Protein AF-A0A2N8PU98-F1 (afdb_monomer)

Radius of gyration: 29.36 Å; Cα contacts (8 Å, |Δi|>4): 82; chains: 1; bounding box: 44×99×42 Å

Solvent-accessible surface area (backbone atoms only — not comparable to full-atom values): 8910 Å² total; per-residue (Å²): 131,79,85,76,62,65,40,41,55,58,43,48,41,63,64,31,25,71,42,67,86,47,97,76,51,41,75,30,88,78,45,76,78,56,48,72,69,58,49,44,52,50,47,56,48,50,52,51,49,36,62,75,67,68,50,96,64,86,55,59,37,42,54,54,34,43,55,50,58,71,65,56,84,51,69,64,64,49,51,52,56,51,46,58,55,46,41,76,63,36,74,71,62,87,58,82,74,54,82,92,67,71,72,84,72,74,75,73,94,75,84,89,79,86,86,78,81,88,78,85,80,84,85,77,88,81,88,82,90,82,90,81,90,87,135

Mean predicted aligned error: 15.22 Å

Structure (mmCIF, N/CA/C/O backbone):
data_AF-A0A2N8PU98-F1
#
_entry.id   AF-A0A2N8PU98-F1
#
loop_
_atom_site.group_PDB
_atom_site.id
_atom_site.type_symbol
_atom_site.label_atom_id
_atom_site.label_alt_id
_atom_site.label_comp_id
_atom_site.label_asym_id
_atom_site.label_entity_id
_atom_site.label_seq_id
_atom_site.pdbx_PDB_ins_code
_atom_site.Cartn_x
_atom_site.Cartn_y
_atom_site.Cartn_z
_atom_site.occupancy
_atom_site.B_iso_or_equiv
_atom_site.auth_seq_id
_atom_site.auth_comp_id
_atom_site.auth_asym_id
_atom_site.auth_atom_id
_atom_site.pdbx_PDB_model_num
ATOM 1 N N . MET A 1 1 ? 22.216 5.257 6.189 1.00 33.62 1 MET A N 1
ATOM 2 C CA . MET A 1 1 ? 20.934 5.170 5.463 1.00 33.62 1 MET A CA 1
ATOM 3 C C . MET A 1 1 ? 19.856 5.545 6.467 1.00 33.62 1 MET A C 1
ATOM 5 O O . MET A 1 1 ? 19.805 4.871 7.489 1.00 33.62 1 MET A O 1
ATOM 9 N N . PRO A 1 2 ? 19.116 6.654 6.306 1.00 34.59 2 PRO A N 1
ATOM 10 C CA . PRO A 1 2 ? 18.027 6.952 7.231 1.00 34.59 2 PRO A CA 1
ATOM 11 C C . PRO A 1 2 ? 16.974 5.849 7.079 1.00 34.59 2 PRO A C 1
ATOM 13 O O . PRO A 1 2 ? 16.794 5.356 5.967 1.00 34.59 2 PRO A O 1
ATOM 16 N N . ALA A 1 3 ? 16.347 5.433 8.181 1.00 41.41 3 ALA A N 1
ATOM 17 C CA . ALA A 1 3 ? 15.273 4.445 8.194 1.00 41.41 3 ALA A CA 1
ATOM 18 C C . ALA A 1 3 ? 14.236 4.820 7.123 1.00 41.41 3 ALA A C 1
ATOM 20 O O . ALA A 1 3 ? 13.505 5.802 7.268 1.00 41.41 3 ALA A O 1
ATOM 21 N N . LYS A 1 4 ? 14.264 4.113 5.989 1.00 49.09 4 LYS A N 1
ATOM 22 C CA . LYS A 1 4 ? 13.351 4.315 4.866 1.00 49.09 4 LYS A CA 1
ATOM 23 C C . LYS A 1 4 ? 11.975 3.830 5.321 1.00 49.09 4 LYS A C 1
ATOM 25 O O . LYS A 1 4 ? 11.653 2.669 5.149 1.00 49.09 4 LYS A O 1
ATOM 30 N N . ASN A 1 5 ? 11.247 4.726 5.981 1.00 60.09 5 ASN A N 1
ATOM 31 C CA . ASN A 1 5 ? 9.844 4.673 6.389 1.00 60.09 5 ASN A CA 1
ATOM 32 C C . ASN A 1 5 ? 9.162 3.291 6.222 1.00 60.09 5 ASN A C 1
ATOM 34 O O . ASN A 1 5 ? 8.458 3.057 5.245 1.00 60.09 5 ASN A O 1
ATOM 38 N N . GLU A 1 6 ? 9.385 2.386 7.182 1.00 68.31 6 GLU A N 1
ATOM 39 C CA . GLU A 1 6 ? 8.909 0.986 7.187 1.00 68.31 6 GLU A CA 1
ATOM 40 C C . GLU A 1 6 ? 7.389 0.855 6.950 1.00 68.31 6 GLU A C 1
ATOM 42 O O . GLU A 1 6 ? 6.908 -0.156 6.436 1.00 68.31 6 GLU A O 1
ATOM 47 N N . ASN A 1 7 ? 6.632 1.914 7.243 1.00 83.12 7 ASN A N 1
ATOM 48 C CA . ASN A 1 7 ? 5.176 1.957 7.149 1.00 83.12 7 ASN A CA 1
ATOM 49 C C . ASN A 1 7 ? 4.643 1.678 5.734 1.00 83.12 7 ASN A C 1
ATOM 51 O O . ASN A 1 7 ? 3.644 0.968 5.591 1.00 83.12 7 ASN A O 1
ATOM 55 N N . TYR A 1 8 ? 5.309 2.176 4.681 1.00 89.81 8 TYR A N 1
ATOM 56 C CA . TYR A 1 8 ? 4.832 1.925 3.315 1.00 89.81 8 TYR A CA 1
ATOM 57 C C . TYR A 1 8 ? 5.089 0.495 2.857 1.00 89.81 8 TYR A C 1
ATOM 59 O O . TYR A 1 8 ? 4.276 -0.047 2.112 1.00 89.81 8 TYR A O 1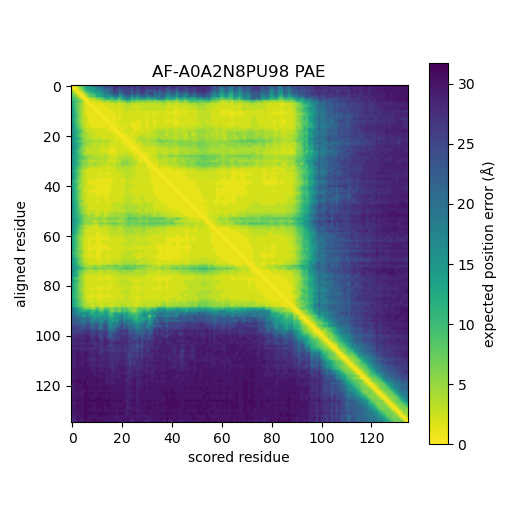
ATOM 67 N N . TYR A 1 9 ? 6.166 -0.145 3.319 1.00 91.44 9 TYR A N 1
ATOM 68 C CA . TYR A 1 9 ? 6.419 -1.552 3.012 1.00 91.44 9 TYR A CA 1
ATOM 69 C C . TYR A 1 9 ? 5.300 -2.427 3.567 1.00 91.44 9 TYR A C 1
ATOM 71 O O . TYR A 1 9 ? 4.750 -3.262 2.846 1.00 91.44 9 TYR A O 1
ATOM 79 N N . ILE A 1 10 ? 4.906 -2.182 4.820 1.00 90.38 10 ILE A N 1
ATOM 80 C CA . ILE A 1 10 ? 3.793 -2.885 5.462 1.00 90.38 10 ILE A CA 1
ATOM 81 C C . ILE A 1 10 ? 2.518 -2.694 4.637 1.00 90.38 10 ILE A C 1
ATOM 83 O O . ILE A 1 10 ? 1.929 -3.671 4.191 1.00 90.38 10 ILE A O 1
ATOM 87 N N . ALA A 1 11 ? 2.116 -1.454 4.363 1.00 94.31 11 ALA A N 1
ATOM 88 C CA . ALA A 1 11 ? 0.850 -1.182 3.687 1.00 94.31 11 ALA A CA 1
ATOM 89 C C . ALA A 1 11 ? 0.811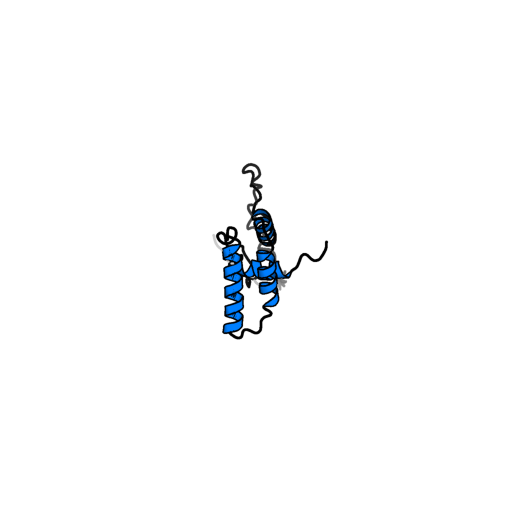 -1.684 2.228 1.00 94.31 11 ALA A C 1
ATOM 91 O O . ALA A 1 11 ? -0.188 -2.261 1.795 1.00 94.31 11 ALA A O 1
ATOM 92 N N . LEU A 1 12 ? 1.884 -1.481 1.455 1.00 95.00 12 LEU A N 1
ATOM 93 C CA . LEU A 1 12 ? 1.929 -1.877 0.045 1.00 95.00 12 LEU A CA 1
ATOM 94 C C . LEU A 1 12 ? 2.035 -3.397 -0.119 1.00 95.00 12 LEU A C 1
ATOM 96 O O . LEU A 1 12 ? 1.386 -3.948 -1.011 1.00 95.00 12 LEU A O 1
ATOM 100 N N . SER A 1 13 ? 2.784 -4.089 0.747 1.00 93.19 13 SER A N 1
ATOM 101 C CA . SER A 1 13 ? 2.901 -5.555 0.702 1.00 93.19 13 SER A CA 1
ATOM 102 C C . SER A 1 13 ? 1.552 -6.250 0.903 1.00 93.19 13 SER A C 1
ATOM 104 O O . SER A 1 13 ? 1.264 -7.211 0.188 1.00 93.19 13 SER A O 1
ATOM 106 N N . GLN A 1 14 ? 0.667 -5.708 1.753 1.00 93.25 14 GLN A N 1
ATOM 107 C CA . GLN A 1 14 ? -0.687 -6.252 1.933 1.00 93.25 14 GLN A CA 1
ATOM 108 C C . GLN A 1 14 ? -1.492 -6.316 0.628 1.00 93.25 14 GLN A C 1
ATOM 110 O O . GLN A 1 14 ? -2.326 -7.200 0.440 1.00 93.25 14 GLN A O 1
ATOM 115 N N . ILE A 1 15 ? -1.238 -5.387 -0.296 1.00 94.25 15 ILE A N 1
ATOM 116 C CA . ILE A 1 15 ? -1.921 -5.347 -1.589 1.00 94.25 15 ILE A CA 1
ATOM 117 C C . ILE A 1 15 ? -1.143 -6.138 -2.637 1.00 94.25 15 ILE A C 1
ATOM 119 O O . ILE A 1 15 ? -1.751 -6.878 -3.411 1.00 94.25 15 ILE A O 1
ATOM 123 N N . LEU A 1 16 ? 0.177 -5.966 -2.706 1.00 93.94 16 LEU A N 1
ATOM 124 C CA . LEU A 1 16 ? 1.009 -6.508 -3.781 1.00 93.94 16 LEU A CA 1
ATOM 125 C C . LEU A 1 16 ? 1.198 -8.024 -3.689 1.00 93.94 16 LEU A C 1
ATOM 127 O O . LEU A 1 16 ? 1.327 -8.676 -4.728 1.00 93.94 16 LEU A O 1
ATOM 131 N N . LEU A 1 17 ? 1.179 -8.592 -2.484 1.00 91.44 17 LEU A N 1
ATOM 132 C CA . LEU A 1 17 ? 1.373 -10.022 -2.276 1.00 91.44 17 LEU A CA 1
ATOM 133 C C . LEU A 1 17 ? 0.102 -10.827 -2.573 1.00 91.44 17 LEU A C 1
ATOM 135 O O . LEU A 1 17 ? -1.026 -10.345 -2.448 1.00 91.44 17 LEU A O 1
ATOM 139 N N . VAL A 1 18 ? 0.290 -12.079 -2.990 1.00 89.06 18 VAL A N 1
ATOM 140 C CA . VAL A 1 18 ? -0.803 -13.057 -3.118 1.00 89.06 18 VAL A CA 1
ATOM 141 C C . VAL A 1 18 ? -1.402 -13.347 -1.745 1.00 89.06 18 VAL A C 1
ATOM 143 O O . VAL A 1 18 ? -2.620 -13.285 -1.590 1.00 89.06 18 VAL A O 1
ATOM 146 N N . ASP A 1 19 ? -0.527 -13.624 -0.781 1.00 88.06 19 ASP A N 1
ATOM 147 C CA . ASP A 1 19 ? -0.847 -13.838 0.624 1.00 88.06 19 ASP A CA 1
ATOM 148 C C . ASP A 1 19 ? 0.257 -13.199 1.488 1.00 88.06 19 ASP A C 1
ATOM 150 O O . ASP A 1 19 ? 1.377 -13.721 1.528 1.00 88.06 19 ASP A O 1
ATOM 154 N N . PRO A 1 20 ? -0.025 -12.055 2.137 1.00 87.31 20 PRO A N 1
ATOM 155 C CA . PRO A 1 20 ? 0.923 -11.371 3.014 1.00 87.31 20 PRO A CA 1
ATOM 156 C C . PRO A 1 20 ? 1.264 -12.133 4.301 1.00 87.31 20 PRO A C 1
ATOM 158 O O . PRO A 1 20 ? 2.290 -11.842 4.907 1.00 87.31 20 PRO A O 1
ATOM 161 N N . ALA A 1 21 ? 0.421 -13.079 4.731 1.00 86.56 21 ALA A N 1
ATOM 162 C CA . ALA A 1 21 ? 0.620 -13.859 5.955 1.00 86.56 21 ALA A CA 1
ATOM 163 C C . ALA A 1 21 ? 1.337 -15.200 5.706 1.00 86.56 21 ALA A C 1
ATOM 165 O O . ALA A 1 21 ? 1.602 -15.944 6.650 1.00 86.56 21 ALA A O 1
ATOM 166 N N . SER A 1 22 ? 1.646 -15.516 4.445 1.00 87.12 22 SER A N 1
ATOM 167 C CA . SER A 1 22 ? 2.381 -16.721 4.056 1.00 87.12 22 SER A CA 1
ATOM 168 C C . SER A 1 22 ? 3.809 -16.716 4.609 1.00 87.12 22 SER A C 1
ATOM 170 O O . SER A 1 22 ? 4.475 -15.684 4.626 1.00 87.12 22 SER A O 1
ATOM 172 N N . GLU A 1 23 ? 4.326 -17.898 4.957 1.00 83.44 23 GLU A N 1
ATOM 173 C CA . GLU A 1 23 ? 5.748 -18.102 5.281 1.00 83.44 23 GLU A CA 1
ATOM 174 C C . GLU A 1 23 ? 6.666 -17.829 4.078 1.00 83.44 23 GLU A C 1
ATOM 176 O O . GLU A 1 23 ? 7.834 -17.482 4.237 1.00 83.44 23 GLU A O 1
ATOM 181 N N . THR A 1 24 ? 6.133 -17.981 2.860 1.00 84.12 24 THR A N 1
ATOM 182 C CA . THR A 1 24 ? 6.824 -17.682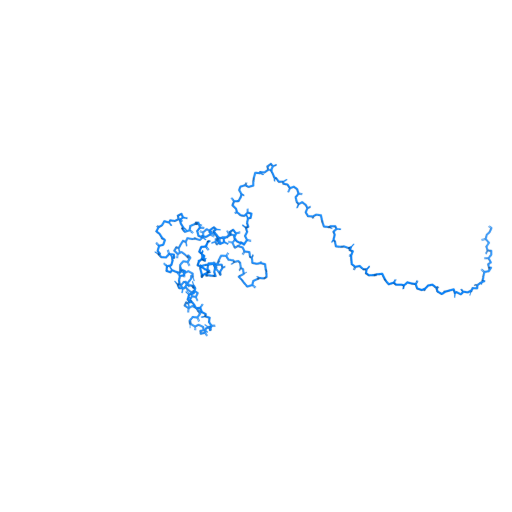 1.597 1.00 84.12 24 THR A CA 1
ATOM 183 C C . THR A 1 24 ? 5.968 -16.720 0.765 1.00 84.12 24 THR A C 1
ATOM 185 O O . THR A 1 24 ? 5.276 -17.136 -0.173 1.00 84.12 24 THR A O 1
ATOM 188 N N . PRO A 1 25 ? 5.926 -15.429 1.139 1.00 86.19 25 PRO A N 1
ATOM 189 C CA . PRO A 1 25 ? 5.113 -14.436 0.449 1.00 86.19 25 PRO A CA 1
ATOM 190 C C . PRO A 1 25 ? 5.603 -14.247 -0.992 1.00 86.19 25 PRO A C 1
ATOM 192 O O . PRO A 1 25 ? 6.801 -14.230 -1.259 1.00 86.19 25 PRO A O 1
ATOM 195 N N . ARG A 1 26 ? 4.665 -14.121 -1.938 1.00 88.06 26 ARG A N 1
ATOM 196 C CA . ARG A 1 26 ? 4.959 -13.956 -3.374 1.00 88.06 26 ARG A CA 1
ATOM 197 C C . ARG A 1 26 ? 4.215 -12.767 -3.954 1.00 88.06 26 ARG A C 1
ATOM 199 O O . ARG A 1 26 ? 3.038 -12.570 -3.643 1.00 88.06 26 ARG A O 1
ATOM 206 N N . ILE A 1 27 ? 4.866 -12.034 -4.855 1.00 89.56 27 ILE A N 1
ATOM 207 C CA . ILE A 1 27 ? 4.245 -10.929 -5.590 1.00 89.56 27 ILE A CA 1
ATOM 208 C C . ILE A 1 27 ? 3.149 -11.462 -6.511 1.00 89.56 27 ILE A C 1
ATOM 210 O O . ILE A 1 27 ? 3.319 -12.422 -7.265 1.00 89.56 27 ILE A O 1
ATOM 214 N N . HIS A 1 28 ? 1.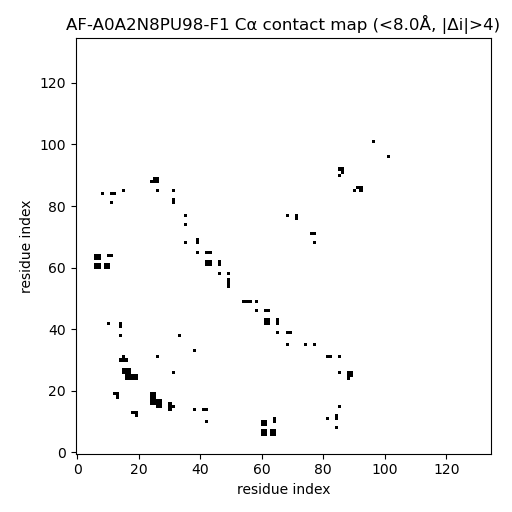990 -10.815 -6.474 1.00 88.38 28 HIS A N 1
ATOM 215 C CA . HIS A 1 28 ? 0.901 -11.134 -7.375 1.00 88.38 28 HIS A CA 1
ATOM 216 C C . HIS A 1 28 ? 1.170 -10.517 -8.756 1.00 88.38 28 HIS A C 1
ATOM 218 O O . HIS A 1 28 ? 1.160 -9.298 -8.926 1.00 88.38 28 HIS A O 1
ATOM 224 N N . THR A 1 29 ? 1.284 -11.359 -9.785 1.00 83.75 29 THR A N 1
ATOM 225 C CA . THR A 1 29 ? 1.710 -10.986 -11.154 1.00 83.75 29 THR A CA 1
ATOM 226 C C . THR A 1 29 ? 0.961 -9.812 -11.789 1.00 83.75 29 THR A C 1
ATOM 228 O O . THR A 1 29 ? 1.548 -9.062 -12.554 1.00 83.75 29 THR A O 1
ATOM 231 N N . LYS A 1 30 ? -0.332 -9.640 -11.486 1.00 83.56 30 LYS A N 1
ATOM 232 C CA . LYS A 1 30 ? -1.163 -8.525 -11.988 1.00 83.56 30 LYS A CA 1
ATOM 233 C C . LYS A 1 30 ? -1.205 -7.280 -11.095 1.00 83.56 30 LYS A C 1
ATOM 235 O O . LYS A 1 30 ? -1.796 -6.282 -11.494 1.00 83.56 30 LYS A O 1
ATOM 240 N N . ARG A 1 31 ? -0.698 -7.353 -9.861 1.00 86.75 31 ARG A N 1
ATOM 241 C CA . ARG A 1 31 ? -0.803 -6.252 -8.887 1.00 86.75 31 ARG A CA 1
ATOM 242 C C . ARG A 1 31 ? 0.410 -5.328 -8.916 1.00 86.75 31 ARG A C 1
ATOM 244 O O . ARG A 1 31 ? 0.291 -4.215 -8.432 1.00 86.75 31 ARG A O 1
ATOM 251 N N . LYS A 1 32 ? 1.509 -5.746 -9.545 1.00 82.62 32 LYS A N 1
ATOM 252 C CA . LYS A 1 32 ? 2.692 -4.913 -9.809 1.00 82.62 32 LYS A CA 1
ATOM 253 C C . LYS A 1 32 ? 2.388 -3.675 -10.667 1.00 82.62 32 LYS A C 1
ATOM 255 O O . LYS A 1 32 ? 2.869 -2.596 -10.368 1.00 82.62 32 LYS A O 1
ATOM 260 N N . ASP A 1 33 ? 1.507 -3.811 -11.660 1.00 87.12 33 ASP A N 1
ATOM 261 C CA . ASP A 1 33 ? 1.165 -2.737 -12.607 1.00 87.12 33 ASP A CA 1
ATOM 262 C C . ASP A 1 33 ? -0.069 -1.935 -12.152 1.00 87.12 33 ASP A C 1
ATOM 264 O O . ASP A 1 33 ? -0.767 -1.299 -12.948 1.00 87.12 33 ASP A O 1
ATOM 268 N N . ILE A 1 34 ? -0.419 -2.023 -10.866 1.00 92.88 34 ILE A N 1
ATOM 269 C CA . ILE A 1 34 ? -1.550 -1.287 -10.309 1.00 92.88 34 ILE A CA 1
ATOM 270 C C . ILE A 1 34 ? -1.284 0.217 -10.406 1.00 92.88 34 ILE A C 1
ATOM 272 O O . ILE A 1 34 ? -0.212 0.700 -10.069 1.00 92.88 34 ILE A O 1
ATOM 276 N N . SER A 1 35 ? -2.274 0.992 -10.848 1.00 95.19 35 SER A N 1
ATOM 277 C CA . SER A 1 35 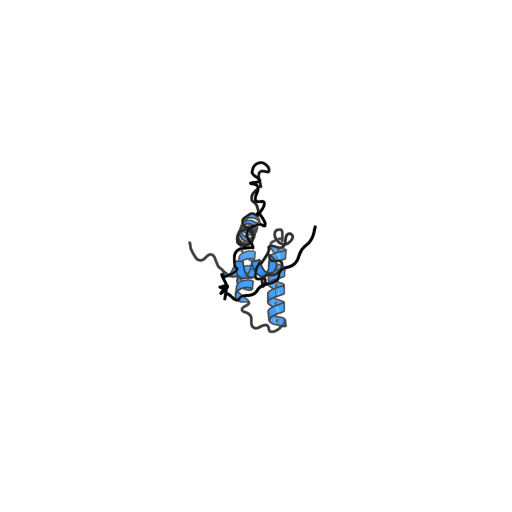? -2.106 2.450 -10.882 1.00 95.19 35 SER A CA 1
ATOM 278 C C . SER A 1 35 ? -2.120 3.052 -9.472 1.00 95.19 35 SER A C 1
ATOM 280 O O . SER A 1 35 ? -2.869 2.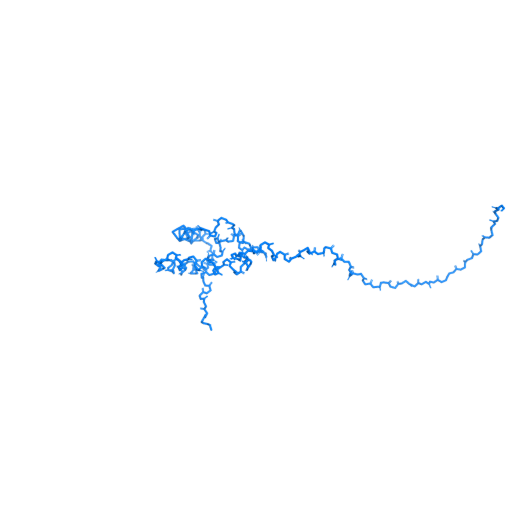601 -8.601 1.00 95.19 35 SER A O 1
ATOM 282 N N . LYS A 1 36 ? -1.415 4.173 -9.271 1.00 96.06 36 LYS A N 1
ATOM 283 C CA . LYS A 1 36 ? -1.411 4.933 -8.005 1.00 96.06 36 LYS A CA 1
ATOM 284 C C . LYS A 1 36 ? -2.810 5.201 -7.448 1.00 96.06 36 LYS A C 1
ATOM 286 O O . LYS A 1 36 ? -3.068 5.000 -6.264 1.00 96.06 36 LYS A O 1
ATOM 291 N N . ARG A 1 37 ? -3.752 5.602 -8.312 1.00 96.44 37 ARG A N 1
ATOM 292 C CA . ARG A 1 37 ? -5.155 5.840 -7.925 1.00 96.44 37 ARG A CA 1
ATOM 293 C C . ARG A 1 37 ? -5.817 4.571 -7.387 1.00 96.44 37 ARG A C 1
ATOM 295 O O . ARG A 1 37 ? -6.541 4.628 -6.398 1.00 96.44 37 ARG A O 1
ATOM 302 N N . GLN A 1 38 ? -5.591 3.439 -8.045 1.00 96.50 38 GLN A N 1
ATOM 303 C CA . GLN A 1 38 ? -6.128 2.152 -7.617 1.00 96.50 38 GLN A CA 1
ATOM 304 C C . GLN A 1 38 ? -5.474 1.650 -6.326 1.00 96.50 38 GLN A C 1
ATOM 306 O O . GLN A 1 38 ? -6.167 1.024 -5.528 1.00 96.50 38 GLN A O 1
ATOM 311 N N . MET A 1 39 ? -4.181 1.917 -6.120 1.00 97.00 39 MET A N 1
ATOM 312 C CA . MET A 1 39 ? -3.470 1.587 -4.883 1.00 97.00 39 MET A CA 1
ATOM 313 C C . MET A 1 39 ? -4.046 2.366 -3.697 1.00 97.00 39 MET A C 1
ATOM 315 O O . MET A 1 39 ? -4.507 1.758 -2.736 1.00 97.00 39 MET A O 1
ATOM 319 N N . ILE A 1 40 ? -4.137 3.698 -3.816 1.00 97.62 40 ILE A N 1
ATOM 320 C CA . ILE A 1 40 ? -4.749 4.566 -2.794 1.00 97.62 40 ILE A CA 1
ATOM 321 C C . ILE A 1 40 ? -6.164 4.088 -2.464 1.00 97.62 40 ILE A C 1
ATOM 323 O O . ILE A 1 40 ? -6.503 3.921 -1.298 1.00 97.62 40 ILE A O 1
ATOM 327 N N . ARG A 1 41 ? -6.981 3.807 -3.488 1.00 97.81 41 ARG A N 1
ATOM 328 C CA . ARG A 1 41 ? -8.365 3.372 -3.277 1.00 97.81 41 ARG A CA 1
ATOM 329 C C . ARG A 1 41 ? -8.458 2.054 -2.507 1.00 97.81 41 ARG A C 1
ATOM 331 O O . ARG A 1 41 ? -9.373 1.898 -1.710 1.00 97.81 41 ARG A O 1
ATOM 338 N N . ARG A 1 42 ? -7.553 1.106 -2.763 1.00 97.19 42 ARG A N 1
ATOM 339 C CA . ARG A 1 42 ? -7.516 -0.174 -2.044 1.00 97.19 42 ARG A CA 1
ATOM 340 C C . ARG A 1 42 ? -7.103 0.012 -0.587 1.00 97.19 42 ARG A C 1
ATOM 342 O O . ARG A 1 42 ? -7.769 -0.541 0.275 1.00 97.19 42 ARG A O 1
ATOM 349 N N . LEU A 1 43 ? -6.089 0.836 -0.320 1.00 97.19 43 LEU A N 1
ATOM 350 C CA . LEU A 1 43 ? -5.680 1.168 1.049 1.00 97.19 43 LEU A CA 1
ATOM 351 C C . LEU A 1 43 ? -6.816 1.848 1.829 1.00 97.19 43 LEU A C 1
ATOM 353 O O . LEU A 1 43 ? -7.102 1.457 2.953 1.00 97.19 43 LEU A O 1
ATOM 357 N N . GLU A 1 44 ? -7.510 2.815 1.219 1.00 97.81 44 GLU A N 1
ATOM 358 C CA . GLU A 1 44 ? -8.660 3.491 1.844 1.00 97.81 44 GLU A CA 1
ATOM 359 C C . GLU A 1 44 ? -9.797 2.512 2.178 1.00 97.81 44 GLU A C 1
ATOM 361 O O . GLU A 1 44 ? -10.437 2.644 3.219 1.00 97.81 44 GLU A O 1
ATOM 366 N N . LEU A 1 45 ? -10.052 1.525 1.309 1.00 97.50 45 LEU A N 1
ATOM 367 C CA . LEU A 1 45 ? -11.050 0.486 1.572 1.00 97.50 45 LEU A CA 1
ATOM 368 C C . LEU A 1 45 ? -10.621 -0.443 2.709 1.00 97.50 45 LEU A C 1
ATOM 370 O O . LEU A 1 45 ? -11.444 -0.725 3.568 1.00 97.50 45 LEU A O 1
ATOM 374 N N . MET A 1 46 ? -9.352 -0.856 2.756 1.00 95.00 46 MET A N 1
ATOM 375 C CA . MET A 1 46 ? -8.840 -1.695 3.843 1.00 95.00 46 MET A CA 1
ATOM 376 C C . MET A 1 46 ? -8.949 -1.007 5.205 1.00 95.00 46 MET A C 1
ATOM 378 O O . MET A 1 46 ? -9.427 -1.615 6.154 1.00 95.00 46 MET A O 1
ATOM 382 N N . VAL A 1 47 ? -8.557 0.270 5.301 1.00 95.81 47 VAL A N 1
ATOM 383 C CA . VAL A 1 47 ? -8.687 1.046 6.549 1.00 95.81 47 VAL A CA 1
ATOM 384 C C . VAL A 1 47 ? -10.147 1.095 6.996 1.00 95.81 47 VAL A C 1
ATOM 386 O O . VAL A 1 47 ? -10.448 0.795 8.146 1.00 95.81 47 VAL A O 1
ATOM 389 N N . LYS A 1 48 ? -11.059 1.395 6.065 1.00 96.12 48 LYS A N 1
ATOM 390 C CA . LYS A 1 48 ? -12.498 1.424 6.339 1.00 96.12 48 LYS A CA 1
ATOM 391 C C . LYS A 1 48 ? -13.029 0.064 6.799 1.00 96.12 48 LYS A C 1
ATOM 393 O O . LYS A 1 48 ? -13.837 0.018 7.714 1.00 96.12 48 LYS A O 1
ATOM 398 N N . GLU A 1 49 ? -12.586 -1.031 6.185 1.00 95.00 49 GLU A N 1
ATOM 399 C CA . GLU A 1 49 ? -12.973 -2.389 6.584 1.00 95.00 49 GLU A CA 1
ATOM 400 C C . GLU A 1 49 ? -12.458 -2.742 7.985 1.00 95.00 49 GLU A C 1
ATOM 402 O O . GLU A 1 49 ? -13.212 -3.305 8.773 1.00 95.00 49 GLU A O 1
ATOM 407 N N . PHE A 1 50 ? -11.218 -2.382 8.329 1.00 93.50 50 PHE A N 1
ATOM 408 C CA . PHE A 1 50 ? -10.683 -2.598 9.677 1.00 93.50 50 PHE A CA 1
ATOM 409 C C . PHE A 1 50 ? -11.471 -1.829 10.740 1.00 93.50 50 PHE A C 1
ATOM 411 O O . PHE A 1 50 ? -11.793 -2.395 11.784 1.00 93.50 50 PHE A O 1
ATOM 418 N N . GLU A 1 51 ? -11.831 -0.577 10.453 1.00 92.88 51 GLU A N 1
ATOM 419 C CA . GLU A 1 51 ? -12.660 0.251 11.332 1.00 92.88 51 GLU A CA 1
ATOM 420 C C . GLU A 1 51 ? -14.088 -0.308 11.469 1.00 92.88 51 GLU A C 1
ATOM 422 O O . GLU A 1 51 ? -14.605 -0.408 12.578 1.00 92.88 51 GLU A O 1
ATOM 427 N N . GLU A 1 52 ? -14.725 -0.709 10.363 1.00 95.38 52 GLU A N 1
ATOM 428 C CA . GLU A 1 52 ? -16.094 -1.251 10.357 1.00 95.38 52 GLU A CA 1
ATOM 429 C C . GLU A 1 52 ? -16.206 -2.622 11.035 1.00 95.38 52 GLU A C 1
ATOM 431 O O . GLU A 1 52 ? -17.252 -2.943 11.598 1.00 95.38 52 GLU A O 1
ATOM 436 N N . LEU A 1 53 ? -15.148 -3.431 10.974 1.00 94.31 53 LEU A N 1
ATOM 437 C CA . LEU A 1 53 ? -15.077 -4.742 11.620 1.00 94.31 53 LEU A CA 1
ATOM 438 C C . LEU A 1 53 ? -14.554 -4.674 13.062 1.00 94.31 53 LEU A C 1
ATOM 440 O O . LEU A 1 53 ? -14.408 -5.725 13.684 1.00 94.31 53 LEU A O 1
ATOM 444 N N . GLU A 1 54 ? -14.266 -3.473 13.578 1.00 91.06 54 GLU A N 1
ATOM 445 C CA . GLU A 1 54 ? -13.687 -3.245 14.910 1.00 91.06 54 GLU A CA 1
ATOM 446 C C . GLU A 1 54 ? -12.431 -4.102 15.159 1.00 91.06 54 GLU A C 1
ATOM 448 O O . GLU A 1 54 ? -1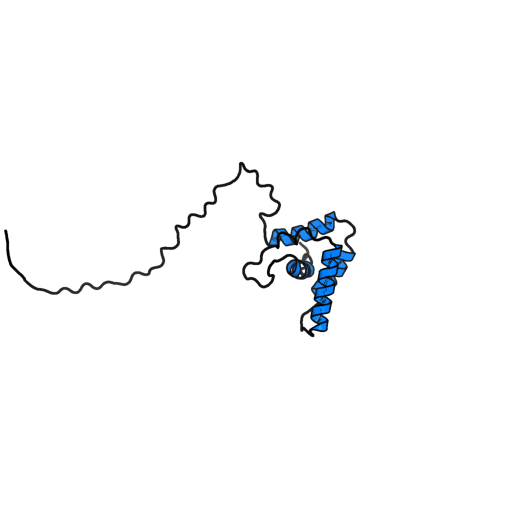2.189 -4.607 16.256 1.00 91.06 54 GLU A O 1
ATOM 453 N N . ILE A 1 55 ? -11.620 -4.293 14.116 1.00 89.88 55 ILE A N 1
ATOM 454 C CA . ILE A 1 55 ? -10.369 -5.038 14.223 1.00 89.88 55 ILE A CA 1
ATOM 455 C C . ILE A 1 55 ? -9.371 -4.157 14.975 1.00 89.88 55 ILE A C 1
ATOM 457 O O . ILE A 1 55 ? -9.026 -3.068 14.517 1.00 89.88 55 ILE A O 1
ATOM 461 N N . GLU A 1 56 ? -8.873 -4.643 16.112 1.00 91.25 56 GLU A N 1
ATOM 462 C CA . GLU A 1 56 ? -7.823 -3.982 16.897 1.00 91.25 56 GLU A CA 1
ATOM 463 C C . GLU A 1 56 ? -6.459 -4.088 16.190 1.00 91.25 56 GLU A C 1
ATOM 465 O O . GLU A 1 56 ? -5.568 -4.836 16.593 1.00 91.25 56 GLU A O 1
ATOM 470 N N . ILE A 1 57 ? -6.303 -3.343 15.098 1.00 89.06 57 ILE A N 1
ATOM 471 C CA . ILE A 1 57 ? -5.053 -3.194 14.355 1.00 89.06 57 ILE A CA 1
ATOM 472 C C . ILE A 1 57 ? -4.666 -1.720 14.277 1.00 89.06 57 ILE A C 1
ATOM 474 O O . ILE A 1 57 ? -5.516 -0.837 14.168 1.00 89.06 57 ILE A O 1
ATOM 478 N N . ASP A 1 58 ? -3.364 -1.448 14.303 1.00 91.31 58 ASP A N 1
ATOM 479 C CA . ASP A 1 58 ? -2.865 -0.111 14.012 1.00 91.31 58 ASP A CA 1
ATOM 480 C C . ASP A 1 58 ? -3.034 0.206 12.518 1.00 91.31 58 ASP A C 1
ATOM 482 O O . ASP A 1 58 ? -2.380 -0.383 11.653 1.00 91.31 58 ASP A O 1
ATOM 486 N N . VAL A 1 59 ? -3.931 1.145 12.215 1.00 93.69 59 VAL A N 1
ATOM 487 C CA . VAL A 1 59 ? -4.204 1.602 10.846 1.00 93.69 59 VAL A CA 1
ATOM 488 C C . VAL A 1 59 ? -3.256 2.713 10.380 1.00 93.69 59 VAL A C 1
ATOM 490 O O . VAL A 1 59 ? -3.243 3.044 9.190 1.00 93.69 59 VAL A O 1
ATOM 493 N N . SER A 1 60 ? -2.436 3.270 11.277 1.00 93.19 60 SER A N 1
ATOM 494 C CA . SER A 1 60 ? -1.535 4.394 10.985 1.00 93.19 60 SER A CA 1
ATOM 495 C C . SER A 1 60 ? -0.603 4.126 9.795 1.00 93.19 60 SER A C 1
ATOM 497 O O . SER A 1 60 ? -0.520 4.988 8.919 1.00 93.19 60 SER A O 1
ATOM 499 N N . PRO A 1 61 ? 0.012 2.930 9.642 1.00 93.69 61 PRO A N 1
ATOM 500 C CA . PRO A 1 61 ? 0.880 2.652 8.496 1.00 93.69 61 PRO A CA 1
ATOM 501 C C . PRO A 1 61 ? 0.169 2.786 7.143 1.00 93.69 61 PRO A C 1
ATOM 503 O O . PRO A 1 61 ? 0.756 3.250 6.163 1.00 93.69 61 PRO A O 1
ATOM 506 N N . TYR A 1 62 ? -1.114 2.425 7.075 1.00 95.19 62 TYR A N 1
ATOM 507 C CA . TYR A 1 62 ? -1.918 2.537 5.858 1.00 95.19 62 TYR A CA 1
ATOM 508 C C . TYR A 1 62 ? -2.273 3.995 5.561 1.00 95.19 62 TYR A C 1
ATOM 510 O O . TYR A 1 62 ? -2.167 4.427 4.411 1.00 95.19 62 TYR A O 1
ATOM 518 N N . GLN A 1 63 ? -2.644 4.764 6.589 1.00 95.25 63 GLN A N 1
ATOM 519 C CA . GLN A 1 63 ? -2.957 6.191 6.467 1.00 95.25 63 GLN A CA 1
ATOM 520 C C . GLN A 1 63 ? -1.723 7.005 6.045 1.00 95.25 63 GLN A C 1
ATOM 522 O O . GLN A 1 63 ? -1.791 7.756 5.069 1.00 95.25 63 GLN A O 1
ATOM 527 N N . ASP A 1 64 ? -0.572 6.768 6.679 1.00 95.25 64 ASP A N 1
ATOM 528 C CA . ASP A 1 64 ? 0.712 7.381 6.317 1.00 95.25 64 ASP A CA 1
ATOM 529 C C . ASP A 1 64 ? 1.090 7.088 4.861 1.00 95.25 64 ASP A C 1
ATOM 531 O O . ASP A 1 64 ? 1.564 7.963 4.128 1.00 95.25 64 ASP A O 1
ATOM 535 N N . THR A 1 65 ? 0.848 5.853 4.416 1.00 95.81 65 THR A N 1
ATOM 536 C CA . THR A 1 65 ? 1.126 5.430 3.041 1.00 95.81 65 THR A CA 1
ATOM 537 C C . THR A 1 65 ? 0.189 6.105 2.049 1.00 95.81 65 THR A C 1
ATOM 539 O O . THR A 1 65 ? 0.637 6.567 1.001 1.00 95.81 65 THR A O 1
ATOM 542 N N . ILE A 1 66 ? -1.102 6.229 2.365 1.00 96.94 66 ILE A N 1
ATOM 543 C CA . ILE A 1 66 ? -2.052 6.981 1.536 1.00 96.94 66 ILE A CA 1
ATOM 544 C C . ILE A 1 66 ? -1.582 8.432 1.372 1.00 96.94 66 ILE A C 1
ATOM 546 O O . ILE A 1 66 ? -1.574 8.954 0.253 1.00 96.94 66 ILE A O 1
ATOM 550 N N . ASP A 1 67 ? -1.153 9.071 2.458 1.00 96.25 67 ASP A N 1
ATOM 551 C CA . ASP A 1 67 ? -0.669 10.450 2.439 1.00 96.25 67 ASP A CA 1
ATOM 552 C C . ASP A 1 67 ? 0.645 10.603 1.671 1.00 96.25 67 ASP A C 1
ATOM 554 O O . ASP A 1 67 ? 0.822 11.580 0.935 1.00 96.25 67 ASP A O 1
ATOM 558 N N . LEU A 1 68 ? 1.552 9.630 1.784 1.00 95.19 68 LEU A N 1
ATOM 559 C CA . LEU A 1 68 ? 2.756 9.545 0.961 1.00 95.19 68 LEU A CA 1
ATOM 560 C C . LEU A 1 68 ? 2.390 9.468 -0.527 1.00 95.19 68 LEU A C 1
ATOM 562 O O . LEU A 1 68 ? 2.835 10.301 -1.316 1.00 95.19 68 LEU A O 1
ATOM 566 N N . LEU A 1 69 ? 1.521 8.529 -0.912 1.00 95.50 69 LEU A N 1
ATOM 567 C CA . LEU A 1 69 ? 1.104 8.341 -2.304 1.00 95.50 69 LEU A CA 1
ATOM 568 C C . LEU A 1 69 ? 0.386 9.576 -2.871 1.00 95.50 69 LEU A C 1
ATOM 570 O O . LEU A 1 69 ? 0.557 9.901 -4.047 1.00 95.50 69 LEU A O 1
ATOM 574 N N . LYS A 1 70 ? -0.391 10.300 -2.053 1.00 95.88 70 LYS A N 1
ATOM 575 C CA . LYS A 1 70 ? -1.041 11.565 -2.444 1.00 95.88 70 LYS A CA 1
ATOM 576 C C . LYS A 1 70 ? -0.033 12.693 -2.707 1.00 95.88 70 LYS A C 1
ATOM 578 O O . LYS A 1 70 ? -0.328 13.5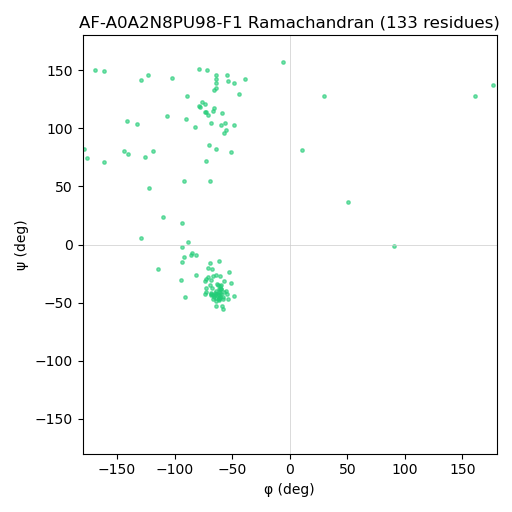86 -3.502 1.00 95.88 70 LYS A O 1
ATOM 583 N N . LYS A 1 71 ? 1.147 12.663 -2.075 1.00 95.56 71 LYS A N 1
ATOM 584 C CA . LYS A 1 71 ? 2.224 13.654 -2.272 1.00 95.56 71 LYS A CA 1
ATOM 585 C C . LYS A 1 71 ? 3.067 13.385 -3.521 1.00 95.56 71 LYS A C 1
ATOM 587 O O . LYS A 1 71 ? 3.586 14.343 -4.093 1.00 95.56 71 LYS A O 1
ATOM 592 N N . ILE A 1 72 ? 3.158 12.131 -3.971 1.00 94.25 72 ILE A N 1
ATOM 593 C CA . ILE A 1 72 ? 3.887 11.749 -5.188 1.00 94.25 72 ILE A CA 1
ATOM 594 C C . ILE A 1 72 ? 3.207 12.362 -6.416 1.00 94.25 72 ILE A C 1
ATOM 596 O O . ILE A 1 72 ? 2.056 12.049 -6.745 1.00 94.25 72 ILE A O 1
ATOM 600 N N . ARG A 1 73 ? 3.927 13.230 -7.131 1.00 90.25 73 ARG A N 1
ATOM 601 C CA . ARG A 1 73 ? 3.389 13.958 -8.295 1.00 90.25 73 ARG A CA 1
ATOM 602 C C . ARG A 1 73 ? 3.680 13.274 -9.622 1.00 90.25 73 ARG A C 1
ATOM 604 O O . ARG A 1 73 ? 2.879 13.410 -10.541 1.00 90.25 73 ARG A O 1
ATOM 611 N N . ASN A 1 74 ? 4.794 12.557 -9.708 1.00 90.75 74 ASN A N 1
ATOM 612 C CA . ASN A 1 74 ? 5.237 11.880 -10.919 1.00 90.75 74 ASN A CA 1
ATOM 613 C C . ASN A 1 74 ? 4.928 10.380 -10.838 1.00 90.75 74 ASN A C 1
ATOM 615 O O . ASN A 1 74 ? 5.056 9.774 -9.778 1.00 90.75 74 ASN A O 1
ATOM 619 N N . ASP A 1 75 ? 4.549 9.780 -11.960 1.00 89.56 75 ASP A N 1
ATOM 620 C CA . ASP A 1 75 ? 4.304 8.341 -12.046 1.00 89.56 75 ASP A CA 1
ATOM 621 C C . ASP A 1 75 ? 5.607 7.534 -11.950 1.00 89.56 75 ASP A C 1
ATOM 623 O O . ASP A 1 75 ? 5.588 6.433 -11.416 1.00 89.56 75 ASP A O 1
ATOM 627 N N . HIS A 1 76 ? 6.751 8.094 -12.365 1.00 91.25 76 HIS A N 1
ATOM 628 C CA . HIS A 1 76 ? 8.051 7.425 -12.208 1.00 91.25 76 HIS A CA 1
ATOM 629 C C . HIS A 1 76 ? 8.399 7.178 -10.735 1.00 91.25 76 HIS A C 1
ATOM 631 O O . HIS A 1 76 ? 8.735 6.066 -10.363 1.00 91.25 76 HIS A O 1
ATOM 637 N N . GLU A 1 77 ? 8.240 8.191 -9.881 1.00 92.50 77 GLU A N 1
ATOM 638 C CA . GLU A 1 77 ? 8.503 8.080 -8.438 1.00 92.50 77 GLU A CA 1
ATOM 639 C C . GLU A 1 77 ? 7.562 7.065 -7.768 1.00 92.50 77 GLU A C 1
ATOM 641 O O . GLU A 1 77 ? 7.951 6.352 -6.848 1.00 92.50 77 GLU A O 1
ATOM 646 N N . TYR A 1 78 ? 6.322 6.965 -8.255 1.00 94.94 78 TYR A N 1
ATOM 647 C CA . TYR A 1 78 ? 5.399 5.923 -7.817 1.00 94.94 78 TYR A CA 1
ATOM 648 C C . TYR A 1 78 ? 5.870 4.529 -8.245 1.00 94.94 78 TYR A C 1
ATOM 650 O O . TYR A 1 78 ? 5.869 3.613 -7.427 1.00 94.94 78 TYR A O 1
ATOM 658 N N . ASN A 1 79 ? 6.277 4.368 -9.503 1.00 93.19 79 ASN A N 1
ATOM 659 C CA . ASN A 1 79 ? 6.752 3.090 -10.021 1.00 93.19 79 ASN A CA 1
ATOM 660 C C . ASN A 1 79 ? 8.031 2.637 -9.308 1.00 93.19 79 ASN A C 1
ATOM 662 O O . ASN A 1 79 ? 8.117 1.469 -8.949 1.00 93.19 79 ASN A O 1
ATOM 666 N N . ASP A 1 80 ? 8.961 3.553 -9.023 1.00 91.88 80 ASP A N 1
ATOM 667 C CA . ASP A 1 80 ? 10.174 3.263 -8.249 1.00 91.88 80 ASP A CA 1
ATOM 668 C C . ASP A 1 80 ? 9.826 2.741 -6.849 1.00 91.88 80 ASP A C 1
ATOM 670 O O . ASP A 1 80 ? 10.412 1.768 -6.386 1.00 91.88 80 ASP A O 1
ATOM 674 N N . LEU A 1 81 ? 8.834 3.350 -6.187 1.00 92.44 81 LEU A N 1
ATOM 675 C CA . LEU A 1 81 ? 8.368 2.908 -4.872 1.00 92.44 81 LEU A CA 1
ATOM 676 C C . LEU A 1 81 ? 7.764 1.497 -4.921 1.00 92.44 81 LEU A C 1
ATOM 678 O O . LEU A 1 81 ? 8.009 0.690 -4.028 1.00 92.44 81 LEU A O 1
ATOM 682 N N . ILE A 1 82 ? 6.961 1.198 -5.946 1.00 93.19 82 ILE A N 1
ATOM 683 C CA . ILE A 1 82 ? 6.396 -0.144 -6.134 1.00 93.19 82 ILE A CA 1
ATOM 684 C C . ILE A 1 82 ? 7.506 -1.154 -6.422 1.00 93.19 82 ILE A C 1
ATOM 686 O O . ILE A 1 82 ? 7.498 -2.231 -5.827 1.00 93.19 82 ILE A O 1
ATOM 690 N N . GLN A 1 83 ? 8.463 -0.801 -7.281 1.00 90.75 83 GLN A N 1
ATOM 691 C CA . GLN A 1 83 ? 9.595 -1.656 -7.616 1.00 90.75 83 GLN A CA 1
ATOM 692 C C . GLN A 1 83 ? 10.446 -1.959 -6.377 1.00 90.75 83 GLN A C 1
ATOM 694 O O . GLN A 1 83 ? 10.774 -3.117 -6.157 1.00 90.75 83 GLN A O 1
ATOM 699 N N . GLU A 1 84 ? 10.682 -0.973 -5.501 1.00 90.94 84 GLU A N 1
ATOM 700 C CA . GLU A 1 84 ? 11.411 -1.179 -4.240 1.00 90.94 84 GLU A CA 1
ATOM 701 C C . GLU A 1 84 ? 10.771 -2.285 -3.377 1.00 90.94 84 GLU A C 1
ATOM 703 O O . GLU A 1 84 ? 11.466 -3.123 -2.803 1.00 90.94 84 GLU A O 1
ATOM 708 N N . VAL A 1 85 ? 9.433 -2.332 -3.317 1.00 91.25 85 VAL A N 1
ATOM 709 C CA . VAL A 1 85 ? 8.709 -3.392 -2.596 1.00 91.25 85 VAL A CA 1
ATOM 710 C C . VAL A 1 85 ? 8.780 -4.720 -3.345 1.00 91.25 85 VAL A C 1
ATOM 712 O O . VAL A 1 85 ? 8.964 -5.756 -2.713 1.00 91.25 85 VAL A O 1
ATOM 715 N N . VAL A 1 86 ? 8.646 -4.718 -4.670 1.00 89.56 86 VAL A N 1
ATOM 716 C CA . VAL A 1 86 ? 8.706 -5.940 -5.487 1.00 89.56 86 VAL A CA 1
ATOM 717 C C . VAL A 1 86 ? 10.070 -6.624 -5.361 1.00 89.56 86 VAL A C 1
ATOM 719 O O . VAL A 1 86 ? 10.107 -7.813 -5.048 1.00 89.56 86 VAL A O 1
ATOM 722 N N . ASP A 1 87 ? 11.164 -5.872 -5.478 1.00 87.44 87 ASP A N 1
ATOM 723 C CA . ASP A 1 87 ? 12.544 -6.377 -5.400 1.00 87.44 87 ASP A CA 1
ATOM 724 C C . ASP A 1 87 ? 12.856 -7.037 -4.047 1.00 87.44 87 ASP A C 1
ATOM 726 O O . ASP A 1 87 ? 13.697 -7.930 -3.955 1.00 87.44 87 ASP A O 1
ATOM 730 N N . SER A 1 88 ? 12.158 -6.626 -2.981 1.00 86.88 88 SER A N 1
ATOM 731 C CA . SER A 1 88 ? 12.325 -7.213 -1.645 1.00 86.88 88 SER A CA 1
ATOM 732 C C . SER A 1 88 ? 11.776 -8.641 -1.524 1.00 86.88 88 SER A C 1
ATOM 734 O O . SER A 1 88 ? 12.196 -9.381 -0.633 1.00 86.88 88 SER A O 1
ATOM 736 N N . TYR A 1 89 ? 10.871 -9.041 -2.424 1.00 83.06 89 TYR A N 1
ATOM 737 C CA . TYR A 1 89 ? 10.252 -10.373 -2.450 1.00 83.06 89 TYR A CA 1
ATOM 738 C C . TYR A 1 89 ? 10.627 -11.200 -3.682 1.00 83.06 89 TYR A C 1
ATOM 740 O O . TYR A 1 89 ? 10.491 -12.422 -3.653 1.00 83.06 89 TYR A O 1
ATOM 748 N N . ASP A 1 90 ? 11.064 -10.553 -4.758 1.00 75.75 90 ASP A N 1
ATOM 749 C CA . ASP A 1 90 ? 11.450 -11.195 -6.010 1.00 75.75 90 ASP A CA 1
ATOM 750 C C . ASP A 1 90 ? 12.650 -10.438 -6.612 1.00 75.75 90 ASP A C 1
ATOM 752 O O . ASP A 1 90 ? 12.470 -9.576 -7.469 1.00 75.75 90 ASP A O 1
ATOM 756 N N . PRO A 1 91 ? 13.881 -10.689 -6.127 1.00 62.97 91 PRO A N 1
ATOM 757 C CA . PRO A 1 91 ? 15.069 -9.940 -6.548 1.00 62.97 91 PRO A CA 1
ATOM 758 C C . PRO A 1 91 ? 15.492 -10.227 -7.997 1.00 62.97 91 PRO A C 1
ATOM 760 O O . PRO A 1 91 ? 16.275 -9.466 -8.564 1.00 62.97 91 PRO A O 1
ATOM 763 N N . ASP A 1 92 ? 14.981 -11.304 -8.599 1.00 60.94 92 ASP A N 1
ATOM 764 C CA . ASP A 1 92 ? 15.206 -11.645 -10.008 1.00 60.94 92 ASP A CA 1
ATOM 765 C C . ASP A 1 92 ? 14.211 -10.918 -10.937 1.00 60.94 92 ASP A C 1
ATOM 767 O O . ASP A 1 92 ? 14.326 -10.959 -12.167 1.00 60.94 92 ASP A O 1
ATOM 771 N N . PHE A 1 93 ? 13.223 -10.222 -10.369 1.00 52.47 93 PHE A N 1
ATOM 772 C CA . PHE A 1 93 ? 12.201 -9.512 -11.117 1.00 52.47 93 PHE A CA 1
ATOM 773 C C . PHE A 1 93 ? 12.737 -8.197 -11.705 1.00 52.47 93 PHE A C 1
ATOM 775 O O . PHE A 1 93 ? 13.190 -7.310 -10.993 1.00 52.47 93 PHE A O 1
ATOM 782 N N . GLY A 1 94 ? 12.645 -8.037 -13.030 1.00 50.22 94 GLY A N 1
ATOM 783 C CA . GLY A 1 94 ? 13.126 -6.835 -13.733 1.00 50.22 94 GLY A CA 1
ATOM 784 C C . GLY A 1 94 ? 14.578 -6.915 -14.215 1.00 50.22 94 GLY A C 1
ATOM 785 O O . GLY A 1 94 ? 15.038 -6.008 -14.908 1.00 50.22 94 GLY A O 1
ATOM 786 N N . VAL A 1 95 ? 15.279 -8.019 -13.941 1.00 46.91 95 VAL A N 1
ATOM 787 C CA . VAL A 1 95 ? 16.495 -8.376 -14.673 1.00 46.91 95 VAL A CA 1
ATOM 788 C C . VAL A 1 95 ? 16.060 -8.866 -16.055 1.00 46.91 95 VAL A C 1
ATOM 790 O O . VAL A 1 95 ? 15.389 -9.891 -16.175 1.00 46.91 95 VAL A O 1
ATOM 793 N N . GLU A 1 96 ? 16.401 -8.133 -17.117 1.00 45.16 96 GLU A N 1
ATOM 794 C CA . GLU A 1 96 ? 16.356 -8.698 -18.468 1.00 45.16 96 GLU A CA 1
ATOM 795 C C . GLU A 1 96 ? 17.304 -9.902 -18.483 1.00 45.16 96 GLU A C 1
ATOM 797 O O . GLU A 1 96 ? 18.527 -9.755 -18.465 1.00 45.16 96 GLU A O 1
ATOM 802 N N . ILE A 1 97 ? 16.734 -11.106 -18.433 1.00 45.06 97 ILE A N 1
ATOM 803 C CA . ILE A 1 97 ? 17.497 -12.340 -18.564 1.00 45.06 97 ILE A CA 1
ATOM 804 C C . ILE A 1 97 ? 17.981 -12.369 -20.009 1.00 45.06 97 ILE A C 1
ATOM 806 O O . ILE A 1 97 ? 17.198 -12.599 -20.930 1.00 45.06 97 ILE A O 1
ATOM 810 N N . ASP A 1 98 ? 19.265 -12.088 -20.207 1.00 46.00 98 ASP A N 1
ATOM 811 C CA . ASP A 1 98 ? 19.943 -12.395 -21.456 1.00 46.00 98 ASP A CA 1
ATOM 812 C C . ASP A 1 98 ? 19.822 -13.916 -21.662 1.00 46.00 98 ASP A C 1
ATOM 814 O O . ASP A 1 98 ? 20.360 -14.667 -20.841 1.00 46.00 98 ASP A O 1
ATOM 818 N N . PRO A 1 99 ? 19.087 -14.406 -22.679 1.00 53.19 99 PRO A N 1
ATOM 819 C CA . PRO A 1 99 ? 18.852 -15.838 -22.855 1.00 53.19 99 PRO A CA 1
ATOM 820 C C . PRO A 1 99 ? 20.154 -16.628 -23.068 1.00 53.19 99 PRO A C 1
ATOM 822 O O . PRO A 1 99 ? 20.158 -17.845 -22.925 1.00 53.19 99 PRO A O 1
ATOM 825 N N . GLU A 1 100 ? 21.277 -15.959 -23.355 1.00 54.22 100 GLU A N 1
ATOM 826 C CA . GLU A 1 100 ? 22.605 -16.582 -23.437 1.00 54.22 100 GLU A CA 1
ATOM 827 C C . GLU A 1 100 ? 23.289 -16.789 -22.069 1.00 54.22 100 GLU A C 1
ATOM 829 O O . GLU A 1 100 ? 24.314 -17.467 -21.988 1.00 54.22 100 GLU A O 1
ATOM 834 N N . LYS A 1 101 ? 22.734 -16.240 -20.980 1.00 50.53 101 LYS A N 1
ATOM 835 C CA . LYS A 1 101 ? 23.227 -16.391 -19.598 1.00 50.53 101 LYS A CA 1
ATOM 836 C C . LYS A 1 101 ? 22.309 -17.235 -18.718 1.00 50.53 101 LYS A C 1
ATOM 838 O O . LYS A 1 101 ? 22.361 -17.110 -17.494 1.00 50.53 101 LYS A O 1
ATOM 843 N N . GLU A 1 102 ? 21.501 -18.108 -19.315 1.00 46.78 102 GLU A N 1
ATOM 844 C CA . GLU A 1 102 ? 20.809 -19.176 -18.594 1.00 46.78 102 GLU A CA 1
ATOM 845 C C . GLU A 1 102 ? 21.874 -20.132 -18.020 1.00 46.78 102 GLU A C 1
ATOM 847 O O . GLU A 1 102 ? 22.276 -21.123 -18.628 1.00 46.78 102 GLU A O 1
ATOM 852 N N . ILE A 1 103 ? 22.437 -19.765 -16.865 1.00 50.03 103 ILE A N 1
ATOM 853 C CA . ILE A 1 103 ? 23.267 -20.667 -16.082 1.00 50.03 103 ILE A CA 1
ATOM 854 C C . ILE A 1 103 ? 22.313 -21.750 -15.607 1.00 50.03 103 ILE A C 1
ATOM 856 O O . ILE A 1 103 ? 21.368 -21.486 -14.865 1.00 50.03 103 ILE A O 1
ATOM 860 N N . ASP A 1 104 ? 22.582 -22.945 -16.110 1.00 44.91 104 ASP A N 1
ATOM 861 C CA . ASP A 1 104 ? 21.932 -24.219 -15.859 1.00 44.91 104 ASP A CA 1
ATOM 862 C C . ASP A 1 104 ? 21.829 -24.499 -14.349 1.00 44.91 104 ASP A C 1
ATOM 864 O O . ASP A 1 104 ? 22.634 -25.206 -13.744 1.00 44.91 104 ASP A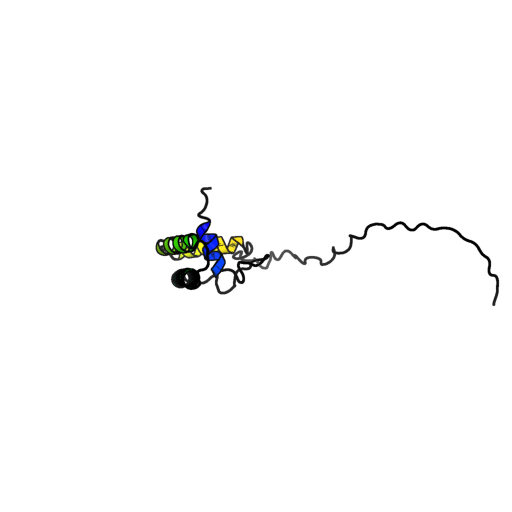 O 1
ATOM 868 N N . HIS A 1 105 ? 20.840 -23.889 -13.702 1.00 41.22 105 HIS A N 1
ATOM 869 C CA . HIS A 1 105 ? 20.423 -24.223 -12.351 1.00 41.22 105 HIS A CA 1
ATOM 870 C C . HIS A 1 105 ? 19.310 -25.267 -12.428 1.00 41.22 105 HIS A C 1
ATOM 872 O O . HIS A 1 105 ? 18.244 -25.124 -11.824 1.00 41.22 105 HIS A O 1
ATOM 878 N N . THR A 1 106 ? 19.580 -26.383 -13.116 1.00 42.00 106 THR A N 1
ATOM 879 C CA . THR A 1 106 ? 19.027 -27.659 -12.673 1.00 42.00 106 THR A CA 1
ATOM 880 C C . THR A 1 106 ? 19.498 -27.870 -11.239 1.00 42.00 106 THR A C 1
ATOM 882 O O . THR A 1 106 ? 20.616 -28.314 -10.981 1.00 42.00 106 THR A O 1
ATOM 885 N N . TRP A 1 107 ? 18.649 -27.505 -10.284 1.00 38.38 107 TRP A N 1
ATOM 886 C CA . TRP A 1 107 ? 18.732 -28.003 -8.924 1.00 38.38 107 TRP A CA 1
ATOM 887 C C . TRP A 1 107 ? 18.691 -29.531 -8.998 1.00 38.38 107 TRP A C 1
ATOM 889 O O . TRP A 1 107 ? 17.634 -30.138 -9.168 1.00 38.38 107 TRP A O 1
ATOM 899 N N . SER A 1 108 ? 19.868 -30.153 -8.937 1.00 38.75 108 SER A N 1
ATOM 900 C CA . SER A 1 108 ? 20.036 -31.595 -8.839 1.00 38.75 108 SER A CA 1
ATOM 901 C C . SER A 1 108 ? 19.272 -32.092 -7.617 1.00 38.75 108 SER A C 1
ATOM 903 O O . SER A 1 108 ? 19.705 -31.923 -6.480 1.00 38.75 108 SER A O 1
ATOM 905 N N . ALA A 1 109 ? 18.124 -32.722 -7.850 1.00 38.34 109 ALA A N 1
ATOM 906 C CA . ALA A 1 109 ? 17.317 -33.410 -6.849 1.00 38.34 109 ALA A CA 1
ATOM 907 C C . ALA A 1 109 ? 18.015 -34.691 -6.331 1.00 38.34 109 ALA A C 1
ATOM 909 O O . ALA A 1 109 ? 17.456 -35.785 -6.409 1.00 38.34 109 ALA A O 1
ATOM 910 N N . GLN A 1 110 ? 19.255 -34.581 -5.840 1.00 44.03 110 GLN A N 1
ATOM 911 C CA . GLN A 1 110 ? 20.074 -35.725 -5.425 1.00 44.03 110 GLN A CA 1
ATOM 912 C C . GLN A 1 110 ? 20.699 -35.652 -4.026 1.00 44.03 110 GLN A C 1
ATOM 914 O O . GLN A 1 110 ? 21.362 -36.609 -3.644 1.00 44.03 110 GLN A O 1
ATOM 919 N N . GLU A 1 111 ? 20.407 -34.651 -3.191 1.00 43.75 111 GLU A N 1
ATOM 920 C CA . GLU A 1 111 ? 20.928 -34.627 -1.808 1.00 43.75 111 GLU A CA 1
ATOM 921 C C . GLU A 1 111 ? 19.841 -34.563 -0.727 1.00 43.75 111 GLU A C 1
ATOM 923 O O . GLU A 1 111 ? 19.924 -33.820 0.243 1.00 43.75 111 GLU A O 1
ATOM 928 N N . ILE A 1 112 ? 18.835 -35.435 -0.842 1.00 40.38 112 ILE A N 1
ATOM 929 C CA . ILE A 1 112 ? 18.078 -35.906 0.328 1.00 40.38 112 ILE A CA 1
ATOM 930 C C . ILE A 1 112 ? 18.265 -37.417 0.415 1.00 40.38 112 ILE A C 1
ATOM 932 O O . ILE A 1 112 ? 17.432 -38.181 -0.064 1.00 40.38 112 ILE A O 1
ATOM 936 N N . LYS A 1 113 ? 19.407 -37.840 0.962 1.00 41.28 113 LYS A N 1
ATOM 937 C CA . LYS A 1 113 ? 19.655 -39.166 1.557 1.00 41.28 113 LYS A CA 1
ATOM 938 C C . LYS A 1 113 ? 21.061 -39.178 2.155 1.00 41.28 113 LYS A C 1
ATOM 940 O O . LYS A 1 113 ? 21.978 -39.760 1.595 1.00 41.28 113 LYS A O 1
ATOM 945 N N . ASN A 1 114 ? 21.223 -38.518 3.293 1.00 40.06 114 ASN A N 1
ATOM 946 C CA . ASN A 1 114 ? 22.207 -38.936 4.288 1.00 40.06 114 ASN A CA 1
ATOM 947 C C . ASN A 1 114 ? 21.861 -38.301 5.631 1.00 40.06 114 ASN A C 1
ATOM 949 O O . ASN A 1 114 ? 22.537 -37.407 6.119 1.00 40.06 114 ASN A O 1
ATOM 953 N N . ASP A 1 115 ? 20.774 -38.794 6.216 1.00 40.81 115 ASP A N 1
ATOM 954 C CA . ASP A 1 115 ? 20.613 -38.739 7.662 1.00 40.81 115 ASP A CA 1
ATOM 955 C C . ASP A 1 115 ? 19.976 -40.053 8.132 1.00 40.81 115 ASP A C 1
ATOM 957 O O . ASP A 1 115 ? 18.767 -40.177 8.322 1.00 40.81 115 ASP A O 1
ATOM 961 N N . GLN A 1 116 ? 20.799 -41.104 8.201 1.00 38.91 116 GLN A N 1
ATOM 962 C CA . GLN A 1 116 ? 20.522 -42.271 9.033 1.00 38.91 116 GLN A CA 1
ATOM 963 C C . GLN A 1 116 ? 21.777 -42.634 9.828 1.00 38.91 116 GLN A C 1
ATOM 965 O O . GLN A 1 116 ? 22.745 -43.198 9.325 1.00 38.91 116 GLN A O 1
ATOM 970 N N . SER A 1 117 ? 21.694 -42.256 11.100 1.00 35.66 117 SER A N 1
ATOM 971 C CA . SER A 1 117 ? 22.509 -42.644 12.247 1.00 35.66 117 SER A CA 1
ATOM 972 C C . SER A 1 117 ? 22.909 -44.138 12.262 1.00 35.66 117 SER A C 1
ATOM 974 O O . SER A 1 117 ? 22.087 -44.995 11.917 1.00 35.66 117 SER A O 1
ATOM 976 N N . PRO A 1 118 ? 24.135 -44.499 12.696 1.00 38.62 118 PRO A N 1
ATOM 977 C CA . PRO A 1 118 ? 24.603 -45.879 12.702 1.00 38.62 118 PRO A CA 1
ATOM 978 C C . PRO A 1 118 ? 24.087 -46.625 13.941 1.00 38.62 118 PRO A C 1
ATOM 980 O O . PRO A 1 118 ? 24.646 -46.521 15.033 1.00 38.62 118 PRO A O 1
ATOM 983 N N . HIS A 1 119 ? 23.040 -47.436 13.775 1.00 35.22 119 HIS A N 1
ATOM 984 C CA . HIS A 1 119 ? 22.696 -48.444 14.775 1.00 35.22 119 HIS A CA 1
ATOM 985 C C . HIS A 1 119 ? 23.608 -49.669 14.654 1.00 35.22 119 HIS A C 1
ATOM 987 O O . HIS A 1 119 ? 23.654 -50.362 13.638 1.00 35.22 119 HIS A O 1
ATOM 993 N N . GLN A 1 120 ? 24.321 -49.904 15.753 1.00 40.47 120 GLN A N 1
ATOM 994 C CA . GLN A 1 120 ? 25.118 -51.075 16.089 1.00 40.47 120 GLN A CA 1
ATOM 995 C C . GLN A 1 120 ? 24.384 -52.385 15.753 1.00 40.47 120 GLN A C 1
ATOM 997 O O . GLN A 1 120 ? 23.262 -52.607 16.209 1.00 40.47 120 GLN A O 1
ATOM 1002 N N . LYS A 1 121 ? 25.050 -53.295 15.034 1.00 37.78 121 LYS A N 1
ATOM 1003 C CA . LYS A 1 121 ? 24.712 -54.721 15.053 1.00 37.78 121 LYS A CA 1
ATOM 1004 C C . LYS A 1 121 ? 25.779 -55.463 15.843 1.00 37.78 121 LYS A C 1
ATOM 1006 O O . LYS A 1 121 ? 26.930 -55.552 15.436 1.00 37.78 121 LYS A O 1
ATOM 1011 N N . ILE A 1 122 ? 25.350 -55.936 17.003 1.00 39.00 122 ILE A N 1
ATOM 1012 C CA . ILE A 1 122 ? 26.007 -56.951 17.815 1.00 39.00 122 ILE A CA 1
ATOM 1013 C C . ILE A 1 122 ? 25.785 -58.275 17.075 1.00 39.00 122 ILE A C 1
ATOM 1015 O O . ILE A 1 122 ? 24.641 -58.710 16.942 1.00 39.00 122 ILE A O 1
ATOM 1019 N N . GLU A 1 123 ? 26.846 -58.890 16.562 1.00 36.88 123 GLU A N 1
ATOM 1020 C CA . GLU A 1 123 ? 26.820 -60.293 16.142 1.00 36.88 123 GLU A CA 1
ATOM 1021 C C . GLU A 1 123 ? 27.228 -61.143 17.348 1.00 36.88 123 GLU A C 1
ATOM 1023 O O . GLU A 1 123 ? 28.380 -61.120 17.775 1.00 36.88 123 GLU A O 1
ATOM 1028 N N . ASN A 1 124 ? 26.254 -61.850 17.924 1.00 35.53 124 ASN A N 1
ATOM 1029 C CA . ASN A 1 124 ? 26.509 -62.980 18.808 1.00 35.53 124 ASN A CA 1
ATOM 1030 C C . ASN A 1 124 ? 26.595 -64.243 17.945 1.00 35.53 124 ASN A C 1
ATOM 1032 O O . ASN A 1 124 ? 25.692 -64.518 17.151 1.00 35.53 124 ASN A O 1
ATOM 1036 N N . GLU A 1 125 ? 27.686 -64.982 18.121 1.00 42.47 125 GLU A N 1
ATOM 1037 C CA . GLU A 1 125 ? 27.855 -66.367 17.688 1.00 42.47 125 GLU A CA 1
ATOM 1038 C C . GLU A 1 125 ? 26.717 -67.239 18.235 1.00 42.47 125 GLU A C 1
ATOM 1040 O O . GLU A 1 125 ? 26.362 -67.101 19.402 1.00 42.47 125 GLU A O 1
ATOM 1045 N N . ASP A 1 126 ? 26.209 -68.187 17.439 1.00 41.19 126 ASP A N 1
ATOM 1046 C CA . ASP A 1 126 ? 26.087 -69.550 17.956 1.00 41.19 126 ASP A CA 1
ATOM 1047 C C . ASP A 1 126 ? 25.923 -70.640 16.888 1.00 41.19 126 ASP A C 1
ATOM 1049 O O . ASP A 1 126 ? 25.394 -70.458 15.792 1.00 41.19 126 ASP A O 1
ATOM 1053 N N . HIS A 1 127 ? 26.456 -71.790 17.282 1.00 37.16 127 HIS A N 1
ATOM 1054 C CA . HIS A 1 127 ? 26.613 -73.075 16.619 1.00 37.16 127 HIS A CA 1
ATOM 1055 C C . HIS A 1 127 ? 25.324 -73.716 16.056 1.00 37.16 127 HIS A C 1
ATOM 1057 O O . HIS A 1 127 ? 24.290 -73.715 16.707 1.00 37.16 127 HIS A O 1
ATOM 1063 N N . GLU A 1 128 ? 25.418 -74.434 14.928 1.00 39.78 128 GLU A N 1
ATOM 1064 C CA . GLU A 1 128 ? 25.436 -75.917 14.873 1.00 39.78 128 GLU A CA 1
ATOM 1065 C C . GLU A 1 128 ? 25.086 -76.488 13.477 1.00 39.78 128 GLU A C 1
ATOM 1067 O O . GLU A 1 128 ? 24.059 -76.203 12.877 1.00 39.78 128 GLU A O 1
ATOM 1072 N N . LYS A 1 129 ? 25.987 -77.367 13.014 1.00 41.97 129 LYS A N 1
ATOM 1073 C CA . LYS A 1 129 ? 25.800 -78.659 12.318 1.00 41.97 129 LYS A CA 1
ATOM 1074 C C . LYS A 1 129 ? 24.559 -78.891 11.432 1.00 41.97 129 LYS A C 1
ATOM 1076 O O . LYS A 1 129 ? 23.437 -78.982 11.909 1.00 41.97 129 LYS A O 1
ATOM 1081 N N . GLY A 1 130 ? 24.809 -79.316 10.187 1.00 36.88 130 GLY A N 1
ATOM 1082 C CA . GLY A 1 130 ? 23.783 -79.997 9.384 1.00 36.88 130 GLY A CA 1
ATOM 1083 C C . GLY A 1 130 ? 24.221 -80.457 7.993 1.00 36.88 130 GLY A C 1
ATOM 1084 O O . GLY A 1 130 ? 23.950 -79.806 6.997 1.00 36.88 130 GLY A O 1
ATOM 1085 N N . LYS A 1 131 ? 24.877 -81.618 7.936 1.00 45.00 131 LYS A N 1
ATOM 1086 C CA . LYS A 1 131 ? 25.101 -82.491 6.761 1.00 45.00 131 LYS A CA 1
ATOM 1087 C C . LYS A 1 131 ? 23.764 -82.708 6.003 1.00 45.00 131 LYS A C 1
ATOM 1089 O O . LYS A 1 131 ? 22.759 -82.913 6.671 1.00 45.00 131 LYS A O 1
ATOM 1094 N N . ILE A 1 132 ? 23.705 -82.708 4.660 1.00 44.19 132 ILE A N 1
ATOM 1095 C CA . ILE A 1 132 ? 23.582 -83.900 3.777 1.00 44.19 132 ILE A CA 1
ATOM 1096 C C . ILE A 1 132 ? 23.464 -83.470 2.282 1.00 44.19 132 ILE A C 1
ATOM 1098 O O . ILE A 1 132 ? 22.728 -82.545 1.965 1.00 44.19 132 ILE A O 1
ATOM 1102 N N . ARG A 1 133 ? 24.207 -84.213 1.431 1.00 38.72 133 ARG A N 1
ATOM 1103 C CA . ARG A 1 133 ? 24.172 -84.557 -0.030 1.00 38.72 133 ARG A CA 1
ATOM 1104 C C . ARG A 1 133 ? 22.967 -84.099 -0.894 1.00 38.72 133 ARG A C 1
ATOM 1106 O O . ARG A 1 133 ? 21.866 -83.989 -0.383 1.00 38.72 133 ARG A O 1
ATOM 1113 N N . SER A 1 134 ? 23.024 -83.959 -2.227 1.00 37.81 134 SER A N 1
ATOM 1114 C CA . SER A 1 134 ? 23.588 -84.798 -3.324 1.00 37.81 134 SER A CA 1
ATOM 1115 C C . SER A 1 134 ? 23.565 -83.943 -4.621 1.00 37.81 134 SER A C 1
ATOM 1117 O O . SER A 1 134 ? 22.732 -83.045 -4.693 1.00 37.81 134 SER A O 1
ATOM 1119 N N . PHE A 1 135 ? 24.446 -84.072 -5.617 1.00 35.22 135 PHE A N 1
ATOM 1120 C CA . PHE A 1 135 ? 24.636 -85.169 -6.581 1.00 35.22 135 PHE A CA 1
ATOM 1121 C C . PHE A 1 135 ? 26.066 -85.154 -7.133 1.00 35.22 135 PHE A C 1
ATOM 1123 O O . PHE A 1 135 ? 26.633 -84.044 -7.245 1.00 35.22 135 PHE A O 1
#

Foldseek 3Di:
DPPPLCLLLVLLLPQQWPDSPDPQTAGDPVRLPDALVRSLVVLVVVLVVCVVVVPPDPSVSSVVNSVVSVPDDDRVVVNVSSVVSNCVNPVCPPPPPPVVPPPPPPVPPPPPDDDDDDDDDDDDDDDDDDDDDDD

Sequence (135 aa):
MPAKNENYYIALSQILLVDPASETPRIHTKRKDISKRQMIRRLELMVKEFEELEIEIDVSPYQDTIDLLKKIRNDHEYNDLIQEVVDSYDPDFGVEIDPEKEIDHTWSAQEIKNDQSPHQKIENEDHEKGKIRSF

pLDDT: mean 73.58, std 24.06, range [33.62, 97.81]

Nearest PDB structures (foldseek):
  6df6-assembly1_B  TM=2.138E-01  e=6.536E+00  Homo sapiens
  1u3s-assembly1_A  TM=2.264E-01  e=7.316E+00  Homo sapiens
  6suo-assembly1_A  TM=2.154E-01  e=8.664E+00  Homo sapiens

Secondary structure (DSSP, 8-state):
-----HHHHHHHHHHHBS-TTSSS--B-TTTTT--HHHHHHHHHHHHHHHHHTT-----HHHHHHHHHHHH--SHHHHHHHHHHHHHTT-TTTT----GGG-------TT-------------------------

Organism: Enterococcus avium (NCBI:txid33945)